Protein AF-A0A9X5XJN2-F1 (afdb_monomer)

Structure (mmCIF, N/CA/C/O backbone):
data_AF-A0A9X5XJN2-F1
#
_entry.id   AF-A0A9X5XJN2-F1
#
loop_
_atom_site.group_PDB
_atom_site.id
_atom_site.type_symbol
_atom_site.label_atom_id
_atom_site.label_alt_id
_atom_site.label_comp_id
_atom_site.label_asym_id
_atom_site.label_entity_id
_atom_site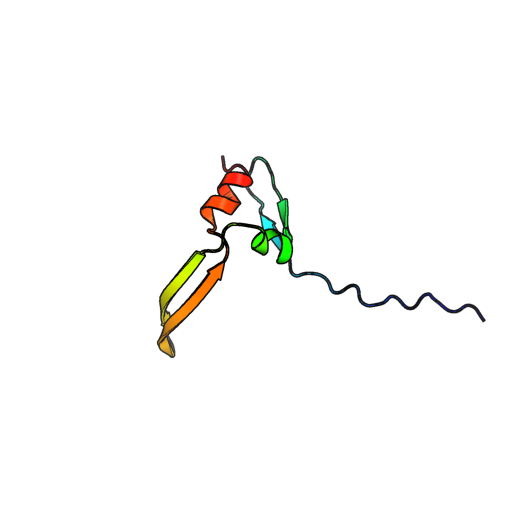.label_seq_id
_atom_site.pdbx_PDB_ins_code
_atom_site.Cartn_x
_atom_site.Cartn_y
_atom_site.Cartn_z
_atom_site.occupancy
_atom_site.B_iso_or_equiv
_atom_site.auth_seq_id
_atom_site.auth_comp_id
_atom_site.auth_asym_id
_atom_site.auth_atom_id
_atom_site.pdbx_PDB_model_num
ATOM 1 N N . MET A 1 1 ? 34.131 -14.147 40.661 1.00 47.00 1 MET A N 1
ATOM 2 C CA . MET A 1 1 ? 33.598 -14.879 39.494 1.00 47.00 1 MET A CA 1
ATOM 3 C C . MET A 1 1 ? 32.109 -14.583 39.392 1.00 47.00 1 MET A C 1
ATOM 5 O O . MET A 1 1 ? 31.334 -15.201 40.102 1.00 47.00 1 MET A O 1
ATOM 9 N N . GLY A 1 2 ? 31.719 -13.575 38.613 1.00 50.34 2 GLY A N 1
ATOM 10 C CA . GLY A 1 2 ? 30.315 -13.253 38.348 1.00 50.34 2 GLY A CA 1
ATOM 11 C C . GLY A 1 2 ? 30.147 -13.228 36.842 1.00 50.34 2 GLY A C 1
ATOM 12 O O . GLY A 1 2 ? 30.659 -12.320 36.197 1.00 50.34 2 GLY A O 1
ATOM 13 N N . GLN A 1 3 ? 29.557 -14.279 36.279 1.00 51.09 3 GLN A N 1
ATOM 14 C CA . GLN A 1 3 ? 29.318 -14.344 34.844 1.00 51.09 3 GLN A CA 1
ATOM 15 C C . GLN A 1 3 ? 28.206 -13.351 34.501 1.00 51.09 3 GLN A C 1
ATOM 17 O O . GLN A 1 3 ? 27.088 -13.469 35.001 1.00 51.09 3 GLN A O 1
ATOM 22 N N . SER A 1 4 ? 28.538 -12.351 33.687 1.00 50.81 4 SER A N 1
ATOM 23 C CA . SER A 1 4 ? 27.567 -11.479 33.033 1.00 50.81 4 SER A CA 1
ATOM 24 C C . SER A 1 4 ? 26.620 -12.341 32.190 1.00 50.81 4 SER A C 1
ATOM 26 O O . SER A 1 4 ? 27.100 -13.257 31.517 1.00 50.81 4 SER A O 1
ATOM 28 N N . PRO A 1 5 ? 25.300 -12.093 32.204 1.00 56.78 5 PRO A N 1
ATOM 29 C CA . PRO A 1 5 ? 24.385 -12.827 31.346 1.00 56.78 5 PRO A CA 1
ATOM 30 C C . PRO A 1 5 ? 24.798 -12.593 29.893 1.00 56.78 5 PRO A C 1
ATOM 32 O O . PRO A 1 5 ? 24.901 -11.455 29.434 1.00 56.78 5 PRO A O 1
ATOM 35 N N . THR A 1 6 ? 25.074 -13.680 29.182 1.00 59.59 6 THR A N 1
ATOM 36 C CA . THR A 1 6 ? 25.261 -13.686 27.737 1.00 59.59 6 THR A CA 1
ATOM 37 C C . THR A 1 6 ? 23.955 -13.227 27.104 1.00 59.59 6 THR A C 1
ATOM 39 O O . THR A 1 6 ? 23.004 -13.992 26.946 1.00 59.59 6 THR A O 1
ATO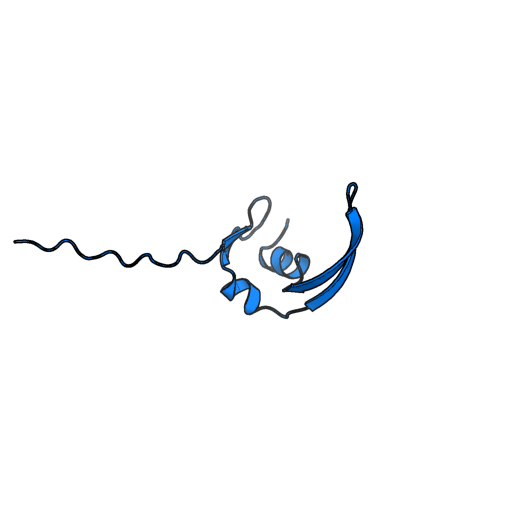M 42 N N . GLN A 1 7 ? 23.887 -11.935 26.784 1.00 56.84 7 GLN A N 1
ATOM 43 C CA . GLN A 1 7 ? 22.829 -11.385 25.958 1.00 56.84 7 GLN A CA 1
ATOM 44 C C . GLN A 1 7 ? 22.910 -12.094 24.606 1.00 56.84 7 GLN A C 1
ATOM 46 O O . GLN A 1 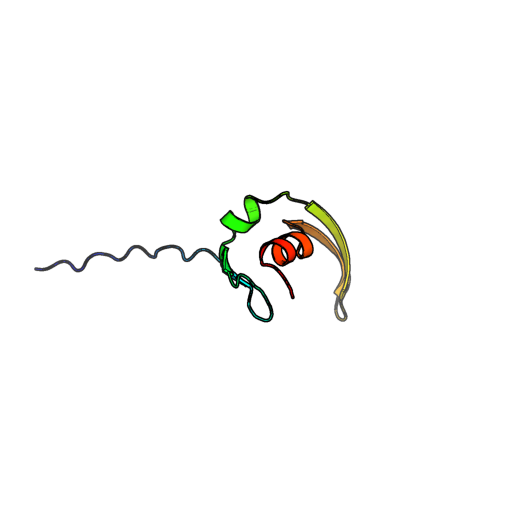7 ? 23.784 -11.818 23.788 1.00 56.84 7 GLN A O 1
ATOM 51 N N . SER A 1 8 ? 22.019 -13.062 24.397 1.00 60.53 8 SER A N 1
ATOM 52 C CA . SER A 1 8 ? 21.750 -13.586 23.061 1.00 60.53 8 SER A CA 1
ATOM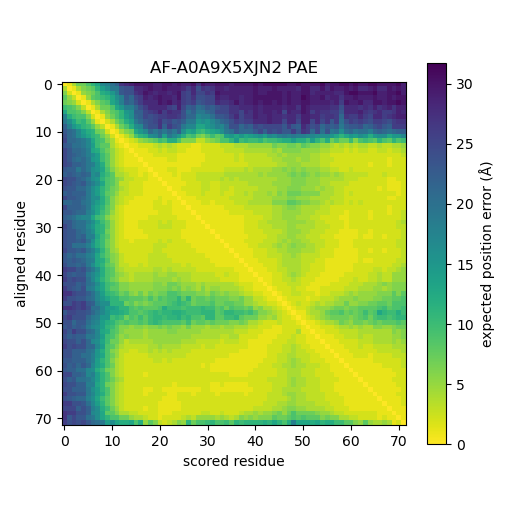 53 C C . SER A 1 8 ? 21.363 -12.386 22.195 1.00 60.53 8 SER A C 1
ATOM 55 O O . SER A 1 8 ? 20.566 -11.571 22.675 1.00 60.53 8 SER A O 1
ATOM 57 N N . PRO A 1 9 ? 21.901 -12.209 20.974 1.00 55.75 9 PRO A N 1
ATOM 58 C CA . PRO A 1 9 ? 21.399 -11.161 20.105 1.00 55.75 9 PRO A CA 1
ATOM 59 C C . PRO A 1 9 ? 19.932 -11.498 19.859 1.00 55.75 9 PRO A C 1
ATOM 61 O O . PRO A 1 9 ? 19.614 -12.461 19.168 1.00 55.75 9 PRO A O 1
ATOM 64 N N . ALA A 1 10 ? 19.023 -10.765 20.496 1.00 61.72 10 ALA A N 1
ATOM 65 C CA . ALA A 1 10 ? 17.632 -10.791 20.103 1.00 61.72 10 ALA A CA 1
ATOM 66 C C . ALA A 1 10 ? 17.647 -10.374 18.634 1.00 61.72 10 ALA A C 1
ATOM 68 O O . ALA A 1 10 ? 18.045 -9.250 18.329 1.00 61.72 10 ALA A O 1
ATOM 69 N N . HIS A 1 11 ? 17.339 -11.297 17.722 1.00 64.00 11 HIS A N 1
ATOM 70 C CA . HIS A 1 11 ? 17.225 -10.968 16.309 1.00 64.00 11 HIS A CA 1
ATOM 71 C C . HIS A 1 11 ? 16.171 -9.866 16.224 1.00 64.00 11 HIS A C 1
ATOM 73 O O . HIS A 1 11 ? 14.987 -10.123 16.453 1.00 64.00 11 HIS A O 1
ATOM 79 N N . SER A 1 12 ? 16.598 -8.626 15.991 1.00 75.75 12 SER A N 1
ATOM 80 C CA . SER A 1 12 ? 15.669 -7.523 15.830 1.00 75.75 12 SER A CA 1
ATOM 81 C C . SER A 1 12 ? 14.898 -7.797 14.550 1.00 75.75 12 SER A C 1
ATOM 83 O O . SER A 1 12 ? 15.447 -7.777 13.449 1.00 75.75 12 SER A O 1
ATOM 85 N N . LEU A 1 13 ? 13.619 -8.138 14.699 1.00 86.12 13 LEU A N 1
ATOM 86 C CA . LEU A 1 13 ? 12.746 -8.301 13.550 1.00 86.12 13 LEU A CA 1
ATOM 87 C C . LEU A 1 13 ? 12.728 -6.982 12.779 1.00 86.12 13 LEU A C 1
ATOM 89 O O . LEU A 1 13 ? 12.577 -5.906 13.368 1.00 86.12 13 LEU A O 1
ATOM 93 N N . ALA A 1 14 ? 12.882 -7.072 11.458 1.00 92.44 14 ALA A N 1
ATOM 94 C CA . ALA A 1 14 ? 12.703 -5.916 10.599 1.00 92.44 14 ALA A CA 1
ATOM 95 C C . ALA A 1 14 ? 11.303 -5.336 10.844 1.00 92.44 14 ALA A C 1
ATOM 97 O O . ALA A 1 14 ? 10.314 -6.074 10.907 1.00 92.44 14 ALA A O 1
ATOM 98 N N . SER A 1 15 ? 11.242 -4.016 11.024 1.00 94.81 15 SER A N 1
ATOM 99 C CA . SER A 1 15 ? 10.000 -3.307 11.312 1.00 94.81 15 SER A CA 1
ATOM 100 C C . SER A 1 15 ? 9.854 -2.064 10.450 1.00 94.81 15 SER A C 1
ATOM 102 O O . SER A 1 15 ? 10.839 -1.425 10.079 1.00 94.81 15 SER A O 1
ATOM 104 N N . VAL A 1 16 ? 8.604 -1.719 10.169 1.00 94.94 16 VAL A N 1
ATOM 105 C CA . VAL A 1 16 ? 8.178 -0.527 9.444 1.00 94.94 16 VAL A CA 1
ATOM 106 C C . VAL A 1 16 ? 7.325 0.307 10.390 1.00 94.94 16 VAL A C 1
ATOM 108 O O . VAL A 1 16 ? 6.452 -0.223 11.073 1.00 94.94 16 VAL A O 1
ATOM 111 N N . ALA A 1 17 ? 7.588 1.608 10.460 1.00 96.62 17 ALA A N 1
ATOM 112 C CA . ALA A 1 17 ? 6.755 2.540 11.210 1.00 96.62 17 ALA A CA 1
ATOM 113 C C . ALA A 1 17 ? 5.788 3.246 10.253 1.00 96.62 17 ALA A C 1
ATOM 115 O O . ALA A 1 17 ? 6.225 3.850 9.275 1.00 96.62 17 ALA A O 1
ATOM 116 N N . LEU A 1 18 ? 4.493 3.173 10.551 1.00 96.44 18 LEU A N 1
ATOM 117 C CA . LEU A 1 18 ? 3.442 3.974 9.937 1.00 96.44 18 LEU A CA 1
ATOM 118 C C . LEU A 1 18 ? 3.195 5.185 10.837 1.00 96.44 18 LEU A C 1
ATOM 120 O O . LEU A 1 18 ? 2.762 5.049 11.982 1.00 96.44 18 LEU A O 1
ATOM 124 N N . THR A 1 19 ? 3.522 6.367 10.328 1.00 96.69 19 THR A N 1
ATOM 125 C CA . THR A 1 19 ? 3.467 7.643 11.054 1.00 96.69 19 THR A CA 1
ATOM 126 C C . THR A 1 19 ? 2.949 8.746 10.138 1.00 96.69 19 THR A C 1
ATOM 128 O O . THR A 1 19 ? 3.005 8.592 8.920 1.00 96.69 19 THR A O 1
ATOM 131 N N . GLY A 1 20 ? 2.542 9.880 10.707 1.00 95.75 20 GLY A N 1
ATOM 132 C CA . GLY A 1 20 ? 1.984 11.011 9.966 1.00 95.75 20 GLY A CA 1
ATOM 133 C C . GLY A 1 20 ? 0.534 11.239 10.368 1.00 95.75 20 GLY A C 1
ATOM 134 O O . GLY A 1 20 ? 0.206 11.074 11.543 1.00 95.75 20 GLY A O 1
ATOM 135 N N . ASP A 1 21 ? -0.301 11.590 9.393 1.00 96.56 21 ASP A N 1
ATOM 136 C CA . ASP A 1 21 ? -1.733 11.837 9.584 1.00 96.56 21 ASP A CA 1
ATOM 137 C C . ASP A 1 21 ? -2.508 10.515 9.605 1.00 96.56 21 ASP A C 1
ATOM 139 O O . ASP A 1 21 ? -3.067 10.045 8.612 1.00 96.56 21 ASP A O 1
ATOM 143 N N . LEU A 1 22 ? -2.373 9.823 10.733 1.00 96.69 22 LEU A N 1
ATOM 144 C CA . LEU A 1 22 ? -2.982 8.530 10.999 1.00 96.69 22 LEU A CA 1
ATOM 145 C C . LEU A 1 22 ? -3.622 8.586 12.383 1.00 96.69 22 LEU A C 1
ATOM 147 O O . LEU A 1 22 ? -2.966 8.945 13.362 1.00 96.69 22 LEU A O 1
ATOM 151 N N . ALA A 1 23 ? -4.869 8.141 12.489 1.00 97.31 23 ALA A N 1
ATOM 152 C CA . ALA A 1 23 ? -5.566 7.983 13.758 1.00 97.31 23 ALA A CA 1
ATOM 153 C C . ALA A 1 23 ? -4.868 6.961 14.673 1.00 97.31 23 ALA A C 1
ATOM 155 O O . ALA A 1 23 ? -4.940 7.066 15.898 1.00 97.31 23 ALA A O 1
ATOM 156 N N . ARG A 1 24 ? -4.188 5.964 14.087 1.00 96.06 24 ARG A N 1
ATOM 157 C CA . ARG A 1 24 ? -3.440 4.919 14.797 1.00 96.06 24 ARG A CA 1
ATOM 158 C C . ARG A 1 24 ? -2.023 4.751 14.228 1.00 96.06 24 ARG A C 1
ATOM 160 O O . ARG A 1 24 ? -1.773 3.804 13.480 1.00 96.06 24 ARG A O 1
ATOM 167 N N . PRO A 1 25 ? -1.061 5.617 14.597 1.00 96.75 25 PRO A N 1
ATOM 168 C CA . PRO A 1 25 ? 0.345 5.393 14.274 1.00 96.75 25 PRO A CA 1
ATOM 169 C C . PRO A 1 25 ? 0.827 4.065 14.874 1.00 96.75 25 PRO A C 1
ATOM 171 O O . PRO A 1 25 ? 0.574 3.776 16.045 1.00 96.75 25 PRO A O 1
ATOM 174 N N . VAL A 1 26 ? 1.520 3.244 14.084 1.00 96.19 26 VAL A N 1
ATOM 175 C CA . VAL A 1 26 ? 1.852 1.862 14.466 1.00 96.19 26 VAL A CA 1
ATOM 176 C C . VAL A 1 26 ? 3.211 1.433 13.921 1.00 96.19 26 VAL A C 1
ATOM 178 O O . VAL A 1 26 ? 3.642 1.867 12.856 1.00 96.19 26 VAL A O 1
ATOM 181 N N . ARG A 1 27 ? 3.908 0.558 14.652 1.00 96.75 27 ARG A N 1
ATOM 182 C CA . ARG A 1 27 ? 5.102 -0.142 14.168 1.00 96.75 27 ARG A CA 1
ATOM 183 C C . ARG A 1 27 ? 4.739 -1.592 13.875 1.00 96.75 27 ARG A C 1
ATOM 185 O O . ARG A 1 27 ? 4.379 -2.314 14.796 1.00 96.75 27 ARG A O 1
ATOM 192 N N . LEU A 1 28 ? 4.871 -1.999 12.618 1.00 96.56 28 LEU A N 1
ATOM 193 C CA . LEU A 1 28 ? 4.590 -3.354 12.149 1.00 96.56 28 LEU A CA 1
ATOM 194 C C . LEU A 1 28 ? 5.897 -4.100 11.910 1.00 96.56 28 LEU A C 1
ATOM 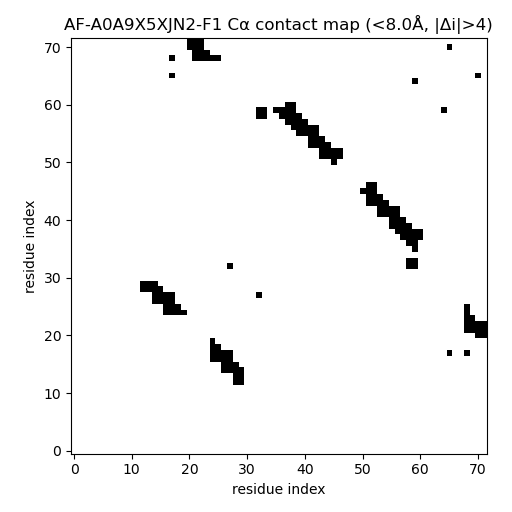196 O O . LEU A 1 28 ? 6.826 -3.565 11.303 1.00 96.56 28 LEU A O 1
ATOM 200 N N . THR A 1 29 ? 5.980 -5.337 12.376 1.00 96.06 29 THR A N 1
ATOM 201 C CA . THR A 1 29 ? 7.059 -6.261 12.026 1.00 96.06 29 THR A CA 1
ATOM 202 C C . THR A 1 29 ? 6.742 -6.997 10.724 1.00 96.06 29 THR A C 1
ATOM 204 O O . THR A 1 29 ? 5.608 -6.998 10.245 1.00 96.06 29 THR A O 1
ATOM 207 N N . VAL A 1 30 ? 7.740 -7.659 10.133 1.00 95.00 30 VAL A N 1
ATOM 208 C CA . VAL A 1 30 ? 7.503 -8.523 8.962 1.00 95.00 30 VAL A CA 1
ATOM 209 C C . VAL A 1 30 ? 6.461 -9.621 9.251 1.00 95.00 30 VAL A C 1
ATOM 211 O O . VAL A 1 30 ? 5.556 -9.768 8.433 1.00 95.00 30 VAL A O 1
ATOM 214 N N . PRO A 1 31 ? 6.502 -10.356 10.384 1.00 96.06 31 PRO A N 1
ATOM 215 C CA . PRO A 1 31 ? 5.427 -11.284 10.745 1.00 96.06 31 PRO A CA 1
ATOM 216 C C . PRO A 1 31 ? 4.036 -10.646 10.813 1.00 96.06 31 PRO A C 1
ATOM 218 O O . PRO A 1 31 ? 3.084 -11.258 10.333 1.00 96.06 31 PRO A O 1
ATOM 221 N N . ASP A 1 32 ? 3.920 -9.419 11.333 1.00 96.12 32 ASP A N 1
ATOM 222 C CA . ASP A 1 32 ? 2.631 -8.718 11.374 1.00 96.12 32 ASP A CA 1
ATOM 223 C C . ASP A 1 32 ? 2.088 -8.496 9.960 1.00 96.12 32 ASP A C 1
ATOM 225 O O . ASP A 1 32 ? 0.919 -8.756 9.716 1.00 96.12 32 ASP A O 1
ATOM 229 N N . LEU A 1 33 ? 2.936 -8.096 9.005 1.00 96.00 33 LEU A N 1
ATOM 230 C CA . LEU A 1 33 ? 2.547 -7.904 7.599 1.00 96.00 33 LEU A CA 1
ATOM 231 C C . LEU A 1 33 ? 2.210 -9.219 6.880 1.00 96.00 33 LEU A C 1
ATOM 233 O O . LEU A 1 33 ? 1.383 -9.232 5.968 1.00 96.00 33 LEU A O 1
ATOM 237 N N . LEU A 1 34 ? 2.838 -10.329 7.272 1.00 96.00 34 LEU A N 1
ATOM 238 C CA . LEU A 1 34 ? 2.568 -11.653 6.701 1.00 96.00 34 LEU A CA 1
ATOM 239 C C . LEU A 1 34 ? 1.230 -12.242 7.163 1.00 96.00 34 LEU A C 1
ATOM 241 O O . LEU A 1 34 ? 0.699 -13.125 6.494 1.00 96.00 34 LEU A O 1
ATOM 245 N N . ALA A 1 35 ? 0.671 -11.754 8.273 1.00 96.62 35 ALA A N 1
ATOM 246 C CA . ALA A 1 35 ? -0.641 -12.178 8.761 1.00 96.62 35 ALA A CA 1
ATOM 247 C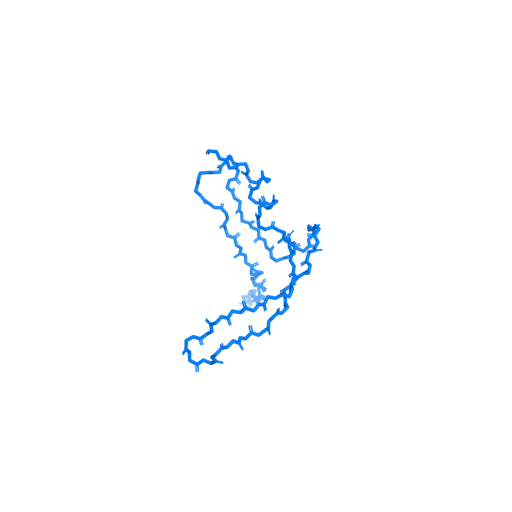 C . ALA A 1 35 ? -1.814 -11.624 7.927 1.00 96.62 35 ALA A C 1
ATOM 249 O O . ALA A 1 35 ? -2.949 -12.074 8.074 1.00 96.62 35 ALA A O 1
ATOM 250 N N . TRP A 1 36 ? -1.554 -10.650 7.054 1.00 97.75 36 TRP A N 1
ATOM 251 C CA . TRP A 1 36 ? -2.558 -10.019 6.201 1.00 97.75 36 TRP A CA 1
ATOM 252 C C . TRP A 1 36 ? -2.787 -10.825 4.916 1.00 97.75 36 TRP A C 1
ATOM 254 O O . TRP A 1 36 ? -1.927 -11.627 4.537 1.00 97.75 36 TRP A O 1
ATOM 264 N N . PRO A 1 37 ? -3.900 -10.610 4.191 1.00 98.06 37 PRO A N 1
ATOM 265 C CA . PRO A 1 37 ? -4.068 -11.163 2.852 1.00 98.06 37 PRO A CA 1
ATOM 266 C C . PRO A 1 37 ? -2.876 -10.814 1.951 1.00 98.06 37 PRO A C 1
ATOM 268 O O . PRO A 1 37 ? -2.494 -9.653 1.823 1.00 98.06 37 PRO A O 1
ATOM 271 N N . GLN A 1 38 ? -2.263 -11.834 1.348 1.00 98.06 38 GLN A N 1
ATOM 272 C CA . GLN A 1 38 ? -1.084 -11.666 0.501 1.00 98.06 38 GLN A CA 1
ATOM 273 C C . GLN A 1 38 ? -1.491 -11.574 -0.969 1.00 98.06 38 GLN A C 1
ATOM 275 O O . GLN A 1 38 ? -2.237 -12.409 -1.486 1.00 98.06 38 GLN A O 1
ATOM 280 N N . HIS A 1 39 ? -0.946 -10.581 -1.664 1.00 97.94 39 HIS A N 1
ATOM 281 C CA . HIS A 1 39 ? -1.206 -10.311 -3.070 1.00 97.94 39 HIS A CA 1
ATOM 282 C C . HIS A 1 39 ? 0.072 -10.478 -3.875 1.00 97.94 39 HIS A C 1
ATOM 284 O O . HIS A 1 39 ? 1.144 -10.038 -3.470 1.00 97.94 39 HIS A O 1
ATOM 290 N N . ARG A 1 40 ? -0.046 -11.108 -5.046 1.00 97.75 40 ARG A N 1
ATOM 291 C CA . ARG A 1 40 ? 1.073 -11.330 -5.964 1.00 97.75 40 ARG A CA 1
ATOM 292 C C . ARG A 1 40 ? 0.957 -10.398 -7.155 1.00 97.75 40 ARG A C 1
ATOM 294 O O . ARG A 1 40 ? -0.051 -10.424 -7.855 1.00 97.75 40 ARG A O 1
ATOM 301 N N . ALA A 1 41 ? 2.017 -9.651 -7.430 1.00 96.81 41 ALA A N 1
ATOM 302 C CA . ALA A 1 41 ? 2.092 -8.757 -8.578 1.00 96.81 41 ALA A CA 1
ATOM 303 C C . ALA A 1 41 ? 3.353 -9.040 -9.395 1.00 96.81 41 ALA A C 1
ATOM 305 O O . ALA A 1 41 ? 4.438 -9.217 -8.841 1.00 96.81 41 ALA A O 1
ATOM 306 N N . ARG A 1 42 ? 3.212 -9.078 -10.723 1.00 97.25 42 ARG A N 1
ATOM 307 C CA . ARG A 1 42 ? 4.342 -8.988 -11.654 1.00 97.25 42 ARG A CA 1
ATOM 308 C C . ARG A 1 42 ? 4.383 -7.566 -12.179 1.00 97.25 42 ARG A C 1
ATOM 310 O O . ARG A 1 42 ? 3.381 -7.091 -12.703 1.00 97.25 42 ARG A O 1
ATOM 317 N N . VAL A 1 43 ? 5.522 -6.910 -12.037 1.00 95.19 43 VAL A N 1
ATOM 318 C CA . VAL A 1 43 ? 5.705 -5.521 -12.455 1.00 95.19 43 VAL A CA 1
ATOM 319 C C . VAL A 1 43 ? 6.952 -5.399 -13.307 1.00 95.19 43 VAL A C 1
ATOM 321 O O . VAL A 1 43 ? 7.902 -6.169 -13.156 1.00 95.19 43 VAL A O 1
ATOM 324 N N . SER A 1 44 ? 6.942 -4.423 -14.199 1.00 95.62 44 SER A N 1
ATOM 325 C CA . SER A 1 44 ? 8.124 -3.975 -14.917 1.00 95.62 44 SER A CA 1
ATOM 326 C C . SER A 1 44 ? 8.456 -2.554 -14.492 1.00 95.62 44 SER A C 1
ATOM 328 O O . SER A 1 44 ? 7.553 -1.722 -14.424 1.00 95.62 44 SER A O 1
ATOM 330 N N . PHE A 1 45 ? 9.729 -2.268 -14.246 1.00 93.00 45 PHE A N 1
ATOM 331 C CA . PHE A 1 45 ? 10.213 -0.903 -14.068 1.00 93.00 45 PHE A CA 1
ATOM 332 C C . PHE A 1 45 ? 11.321 -0.606 -15.066 1.00 93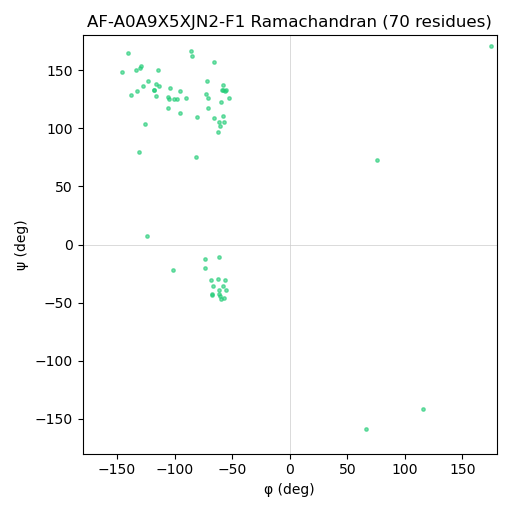.00 45 PHE A C 1
ATOM 334 O O . PHE A 1 45 ? 12.162 -1.458 -15.351 1.00 93.00 45 PHE A O 1
ATOM 341 N N . GLU A 1 46 ? 11.315 0.607 -15.604 1.00 94.00 46 GLU A N 1
ATOM 342 C CA . GLU A 1 46 ? 12.404 1.093 -16.436 1.00 94.00 46 GLU A CA 1
ATOM 343 C C . GLU A 1 46 ? 13.536 1.572 -15.528 1.00 94.00 46 GLU A C 1
ATOM 345 O O . GLU A 1 46 ? 13.412 2.551 -14.793 1.00 94.00 46 GLU A O 1
ATOM 350 N N . CYS A 1 47 ? 14.637 0.829 -15.526 1.00 89.88 47 CYS A N 1
ATOM 351 C CA . CYS A 1 47 ? 15.847 1.208 -14.824 1.00 89.88 47 CYS A CA 1
ATOM 352 C C . CYS A 1 47 ? 16.732 2.029 -15.763 1.00 89.88 47 CYS A C 1
ATOM 354 O O . CYS A 1 47 ? 17.104 1.554 -16.835 1.00 89.88 47 CYS A O 1
ATOM 356 N N . ALA A 1 48 ? 17.134 3.225 -15.332 1.00 89.06 48 ALA A N 1
ATOM 357 C CA . ALA A 1 48 ? 17.956 4.125 -16.142 1.00 89.06 48 ALA A CA 1
ATOM 358 C C . ALA A 1 48 ? 19.282 3.497 -16.620 1.00 89.06 48 ALA A C 1
ATOM 360 O O . ALA A 1 48 ? 19.768 3.837 -17.693 1.00 89.06 48 ALA A O 1
ATOM 361 N N . THR A 1 49 ? 19.868 2.573 -15.851 1.00 92.62 49 THR A N 1
ATOM 362 C CA . THR A 1 49 ? 21.150 1.927 -16.190 1.00 92.62 49 THR A CA 1
ATOM 363 C C . THR A 1 49 ? 21.003 0.528 -16.773 1.00 92.62 49 THR A C 1
ATOM 365 O O . THR A 1 49 ? 21.917 0.041 -17.430 1.00 92.62 49 THR A O 1
ATOM 368 N N . SER A 1 50 ? 19.876 -0.133 -16.514 1.00 89.19 50 SER A N 1
ATOM 369 C CA . SER A 1 50 ? 19.710 -1.567 -16.781 1.00 89.19 50 SER A CA 1
ATOM 370 C C . SER A 1 50 ? 18.517 -1.873 -17.687 1.00 89.19 50 SER A C 1
ATOM 372 O O . SER A 1 50 ? 18.174 -3.039 -17.871 1.00 89.19 50 SER A O 1
ATOM 374 N N . GLY A 1 51 ? 17.867 -0.848 -18.241 1.00 93.56 51 GLY A N 1
ATOM 375 C CA . GLY A 1 51 ? 16.679 -0.995 -19.077 1.00 93.56 51 GLY A CA 1
ATOM 376 C C . GLY A 1 51 ? 15.475 -1.533 -18.303 1.00 93.56 51 GLY A C 1
ATOM 377 O O . GLY A 1 51 ? 15.397 -1.426 -17.078 1.00 93.56 51 GLY A O 1
ATOM 378 N N . VAL A 1 52 ? 14.512 -2.113 -19.018 1.00 96.12 52 VAL A N 1
ATOM 379 C CA . VAL A 1 52 ? 13.292 -2.652 -18.405 1.00 96.12 52 VAL A CA 1
ATOM 380 C C . VAL A 1 52 ? 13.604 -3.913 -17.602 1.00 96.12 52 VAL A C 1
ATOM 382 O O . VAL A 1 52 ? 14.168 -4.876 -18.115 1.00 96.12 52 VAL A O 1
ATOM 385 N N . GLN A 1 53 ? 13.196 -3.914 -16.337 1.00 95.94 53 GLN A N 1
ATOM 386 C CA . GLN A 1 53 ? 13.400 -5.010 -15.400 1.00 95.94 53 GLN A CA 1
ATOM 387 C C . GLN A 1 53 ? 12.064 -5.568 -14.928 1.00 95.94 53 GLN A C 1
ATOM 389 O O . GLN A 1 53 ? 11.191 -4.814 -14.505 1.00 95.94 53 GLN A O 1
ATOM 394 N N . HIS A 1 54 ? 11.920 -6.893 -14.938 1.00 95.38 54 HIS A N 1
ATOM 395 C CA . HIS A 1 54 ? 10.694 -7.582 -14.533 1.00 95.38 54 HIS A CA 1
ATOM 396 C C . HIS A 1 54 ? 10.858 -8.221 -13.157 1.00 95.38 54 HIS A C 1
ATOM 398 O O . HIS A 1 54 ? 11.764 -9.021 -12.946 1.00 95.38 54 HIS A O 1
ATOM 404 N N . HIS A 1 55 ? 9.962 -7.893 -12.230 1.00 95.25 55 HIS A N 1
ATOM 405 C CA . HIS A 1 55 ? 10.003 -8.373 -10.853 1.00 95.25 55 HIS A CA 1
ATOM 406 C C . HIS A 1 55 ? 8.661 -8.954 -10.429 1.00 95.25 55 HIS A C 1
ATOM 408 O O . HIS A 1 55 ? 7.601 -8.581 -10.939 1.00 95.25 55 HIS A O 1
ATOM 414 N N . ARG A 1 56 ? 8.715 -9.879 -9.471 1.00 96.56 56 ARG A N 1
ATOM 415 C CA . ARG A 1 56 ? 7.536 -10.418 -8.803 1.00 96.56 56 ARG A CA 1
ATOM 416 C C . ARG A 1 56 ? 7.590 -10.051 -7.330 1.00 96.56 56 ARG A C 1
ATOM 418 O O . ARG A 1 56 ? 8.569 -10.364 -6.662 1.00 96.56 56 ARG A O 1
ATOM 425 N N . PHE A 1 57 ? 6.509 -9.460 -6.846 1.00 96.12 57 PHE A N 1
ATOM 426 C CA . PHE A 1 57 ? 6.319 -9.119 -5.445 1.00 96.12 57 PHE A CA 1
ATOM 427 C C . PHE A 1 57 ? 5.174 -9.932 -4.848 1.00 96.12 57 PHE A C 1
ATOM 429 O O . PHE A 1 57 ? 4.239 -10.323 -5.556 1.00 96.12 57 PHE A O 1
ATOM 436 N N . GLU A 1 58 ? 5.277 -10.194 -3.549 1.00 97.25 58 GL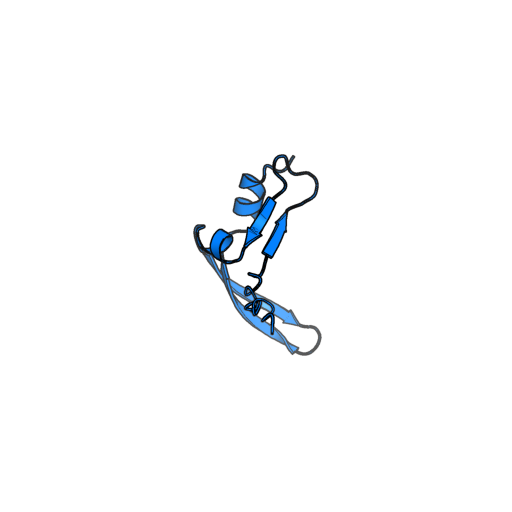U A N 1
ATOM 437 C CA . GLU A 1 58 ? 4.246 -10.807 -2.719 1.00 97.25 58 GLU A CA 1
ATOM 438 C C . GLU A 1 58 ? 4.196 -10.061 -1.387 1.00 97.25 58 GLU A C 1
ATOM 440 O O . GLU A 1 58 ? 5.240 -9.827 -0.779 1.00 97.25 58 GLU A O 1
ATOM 445 N N . GLY A 1 59 ? 3.006 -9.628 -0.987 1.00 97.31 59 GLY A N 1
ATOM 446 C CA . GLY A 1 59 ? 2.820 -8.813 0.209 1.00 97.31 59 GLY A CA 1
ATOM 447 C C . GLY A 1 59 ? 1.377 -8.339 0.364 1.00 97.31 59 GLY A C 1
ATOM 448 O O . GLY A 1 59 ? 0.585 -8.486 -0.575 1.00 97.31 59 GLY A O 1
ATOM 449 N N . PRO A 1 60 ? 1.021 -7.748 1.514 1.00 97.88 60 PRO A N 1
ATOM 450 C CA . PRO A 1 60 ? -0.252 -7.057 1.655 1.00 97.88 60 PRO A CA 1
ATOM 451 C C . PRO A 1 60 ? -0.311 -5.819 0.760 1.00 97.88 60 PRO A C 1
ATOM 453 O O . PRO A 1 60 ? 0.715 -5.238 0.388 1.00 97.88 60 PRO A O 1
ATOM 456 N N . LEU A 1 61 ? -1.524 -5.382 0.433 1.00 97.31 61 LEU A N 1
ATOM 457 C CA . LEU A 1 61 ? -1.714 -4.115 -0.258 1.00 97.31 61 LEU A CA 1
ATOM 458 C C . LEU A 1 61 ? -1.447 -2.963 0.712 1.00 97.31 61 LEU A C 1
ATOM 460 O O . LEU A 1 61 ? -2.010 -2.909 1.804 1.00 97.31 61 LEU A O 1
ATOM 464 N N . LEU A 1 62 ? -0.611 -2.007 0.297 1.00 95.50 62 LEU A N 1
ATOM 465 C CA . LEU A 1 62 ? -0.279 -0.851 1.135 1.00 95.50 62 LEU A CA 1
ATOM 466 C C . LEU A 1 62 ? -1.528 -0.050 1.531 1.00 95.50 62 LEU A C 1
ATOM 468 O O . LEU A 1 62 ? -1.597 0.450 2.647 1.00 95.50 62 LEU A O 1
ATOM 472 N N . HIS A 1 63 ? -2.518 0.061 0.642 1.00 96.31 63 HIS A N 1
ATOM 473 C CA . HIS A 1 63 ? -3.746 0.795 0.946 1.00 96.31 63 HIS A CA 1
ATOM 474 C C . HIS A 1 63 ? -4.581 0.129 2.043 1.00 96.31 63 HIS A C 1
ATOM 476 O O . HIS A 1 63 ? -5.130 0.851 2.865 1.00 96.31 63 HIS A O 1
ATOM 482 N N . ASP A 1 64 ? -4.628 -1.204 2.115 1.00 96.94 64 ASP A N 1
ATOM 483 C CA . ASP A 1 64 ? -5.336 -1.905 3.193 1.00 96.94 64 ASP A CA 1
ATOM 484 C C . ASP A 1 64 ? -4.634 -1.673 4.534 1.00 96.94 64 ASP A C 1
ATOM 486 O O . ASP A 1 64 ? -5.274 -1.360 5.538 1.00 96.94 64 ASP A O 1
ATOM 490 N N . VAL A 1 65 ? -3.299 -1.758 4.530 1.00 96.50 65 VAL A N 1
ATOM 491 C CA . VAL A 1 65 ? -2.462 -1.508 5.712 1.00 96.50 65 VAL A CA 1
ATOM 492 C C . VAL A 1 65 ? -2.639 -0.078 6.225 1.00 96.50 65 VAL A C 1
ATOM 494 O O . VAL A 1 65 ? -2.797 0.140 7.426 1.00 96.50 65 VAL A O 1
ATOM 497 N N . LEU A 1 66 ? -2.645 0.905 5.321 1.00 96.00 66 LEU A N 1
ATOM 498 C CA . LEU A 1 66 ? -2.877 2.301 5.681 1.00 96.00 66 LEU A CA 1
ATOM 499 C C . LEU A 1 66 ? -4.309 2.534 6.158 1.00 96.00 66 LEU A C 1
ATOM 501 O O . LEU A 1 66 ? -4.488 3.230 7.149 1.00 96.00 66 LEU A O 1
ATOM 505 N N . HIS A 1 67 ? -5.311 1.946 5.497 1.00 97.06 67 HIS A N 1
ATOM 506 C CA . HIS A 1 67 ? -6.714 2.102 5.873 1.00 97.06 67 HIS A CA 1
ATOM 507 C C . HIS A 1 67 ? -6.990 1.581 7.289 1.00 97.06 67 HIS A C 1
ATOM 509 O O . HIS A 1 67 ? -7.715 2.231 8.038 1.00 97.06 67 HIS A O 1
ATOM 515 N N . ASP A 1 68 ? -6.377 0.464 7.698 1.00 96.81 68 ASP A N 1
ATOM 516 C CA . ASP A 1 68 ? -6.438 0.034 9.100 1.00 96.81 68 ASP A CA 1
ATOM 517 C C . ASP A 1 68 ? -5.835 1.095 10.028 1.00 96.81 68 ASP A C 1
ATOM 519 O O . ASP A 1 68 ? -6.491 1.508 10.980 1.00 96.81 68 ASP A O 1
ATOM 523 N N . ALA A 1 69 ? -4.656 1.642 9.723 1.00 96.19 69 ALA A N 1
ATOM 524 C CA . ALA A 1 69 ? -4.055 2.707 10.536 1.00 96.19 69 ALA A CA 1
ATOM 525 C C . ALA A 1 69 ? -4.904 4.001 10.620 1.00 96.19 69 ALA A C 1
ATOM 527 O O . ALA A 1 69 ? -4.639 4.852 11.472 1.00 96.19 69 ALA A O 1
ATOM 528 N N . GLY A 1 70 ? -5.958 4.125 9.806 1.00 96.50 70 GLY A N 1
ATOM 529 C CA . GLY A 1 70 ? -6.958 5.186 9.881 1.00 96.50 70 GLY A CA 1
ATOM 530 C C . GLY A 1 70 ? -6.424 6.506 9.334 1.00 96.50 70 GLY A C 1
ATOM 531 O O . GLY A 1 70 ? -6.140 7.397 10.129 1.00 96.50 70 GLY A O 1
ATOM 532 N N . PRO A 1 71 ? -6.262 6.639 8.009 1.00 93.00 71 PRO A N 1
ATOM 533 C CA . PRO A 1 71 ? -5.787 7.868 7.395 1.00 93.00 71 PRO A CA 1
ATOM 534 C C . PRO A 1 71 ? -6.874 8.940 7.476 1.00 93.00 71 PRO A C 1
ATOM 536 O O . PRO A 1 71 ? -8.055 8.639 7.275 1.00 93.00 71 PRO A O 1
ATOM 539 N N . GLY A 1 72 ? -6.483 10.180 7.740 1.00 79.56 72 GLY A N 1
ATOM 540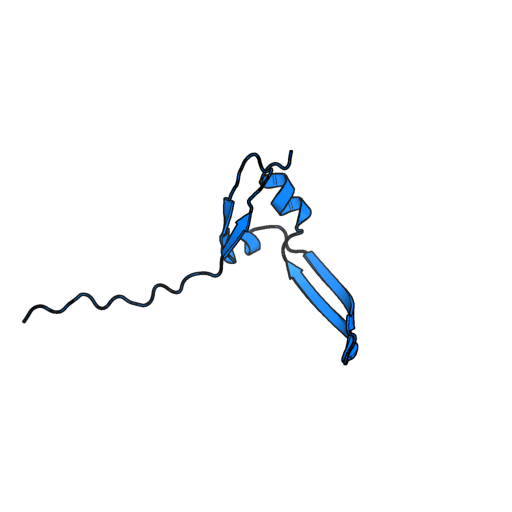 C CA . GLY A 1 72 ? -7.407 11.307 7.828 1.00 79.56 72 GLY A CA 1
ATOM 541 C C . GLY A 1 72 ? -6.708 12.563 8.277 1.00 79.56 72 GLY A C 1
ATOM 542 O O . GLY A 1 72 ? -5.823 12.398 9.138 1.00 79.56 72 GLY A O 1
#

Sequence (72 aa):
MGQSPTQSPAHSLASVALTGDLARPVRLTVPDLLAWPQHRARVSFECATSGVQHHRFEGPLLHDVLHDAGPG

Foldseek 3Di:
DDDDPPPDPPPPFDWDWDDDQFPATDIDGPVNFVVDDKDKDWDWDQDPVPGIDIDIDITDDPVVVRVVSHHD

Radius of gyration: 18.78 Å; Cα contacts (8 Å, |Δi|>4): 84; chains: 1; bounding box: 41×27×59 Å

pLDDT: mean 89.03, std 14.68, range [47.0, 98.06]

Solvent-accessible surface area (backbone atoms only — not comparable to full-atom values): 4658 Å² total; per-residue (Å²): 140,80,86,72,81,80,76,68,81,73,78,78,72,60,68,48,76,49,75,74,67,38,80,46,64,44,77,42,39,58,71,60,51,66,74,43,72,72,45,79,47,78,47,74,46,81,37,96,88,70,44,77,42,81,49,77,50,75,40,48,57,66,66,60,57,44,54,72,27,33,65,104

Secondary structure (DSSP, 8-state):
--PPP---------EEEE-SSBSS-EEEEHHHHHTSPPEEEEEEEEETTTEEEEEEEEE--HHHHHHHH-B-

Mean predicted aligned error: 8.24 Å